Protein AF-A0AB37URM9-F1 (afdb_monomer_lite)

Organism: NCBI:txid388085

Secondary structure (DSSP, 8-state):
--------------EEEEEEEEPSS--HHHHHHHHHHHHHHHHHHHHHH-TT-EEEEEEEETTEEEEEEEEPPP-

Structure (mmCIF, N/CA/C/O backbone):
data_AF-A0AB37URM9-F1
#
_entry.id   AF-A0AB37URM9-F1
#
loop_
_atom_site.group_PDB
_atom_site.id
_atom_site.type_symbol
_atom_site.label_atom_id
_atom_site.label_alt_id
_atom_site.label_comp_id
_atom_site.label_asym_id
_atom_site.label_entity_id
_atom_site.label_seq_id
_atom_site.pdbx_PDB_ins_code
_atom_site.Cartn_x
_atom_site.Cartn_y
_atom_site.Cartn_z
_atom_site.occupancy
_atom_site.B_iso_or_equiv
_atom_site.auth_seq_id
_atom_site.auth_comp_id
_atom_site.auth_asym_id
_atom_site.auth_atom_id
_atom_site.pdbx_PDB_model_num
ATOM 1 N N . MET A 1 1 ? -41.084 17.259 29.051 1.00 39.81 1 MET A N 1
ATOM 2 C CA . MET A 1 1 ? -40.237 16.099 28.720 1.00 39.81 1 MET A CA 1
ATOM 3 C C . MET A 1 1 ? -39.125 16.636 27.850 1.00 39.81 1 MET A C 1
ATOM 5 O O . MET A 1 1 ? -39.385 16.979 26.703 1.00 39.81 1 MET A O 1
ATOM 9 N N . ASP A 1 2 ? -37.948 16.816 28.431 1.00 43.12 2 ASP A N 1
ATOM 10 C CA . ASP A 1 2 ? -36.758 17.301 27.742 1.00 43.12 2 ASP A CA 1
ATOM 11 C C . ASP A 1 2 ? -36.138 16.140 26.963 1.00 43.12 2 ASP A C 1
ATOM 13 O O . ASP A 1 2 ? -35.807 15.096 27.523 1.00 43.12 2 ASP A O 1
ATOM 17 N N . PHE A 1 3 ? -36.067 16.290 25.642 1.00 48.38 3 PHE A N 1
ATOM 18 C CA . PHE A 1 3 ? -35.397 15.344 24.759 1.00 48.38 3 PHE A CA 1
ATOM 19 C C . PHE A 1 3 ? -33.888 15.564 24.906 1.00 48.38 3 PHE A C 1
ATOM 21 O O . PHE A 1 3 ? -33.323 16.462 24.282 1.00 48.38 3 PHE A O 1
ATOM 28 N N . GLU A 1 4 ? -33.224 14.758 25.733 1.00 48.66 4 GLU A N 1
ATOM 29 C CA . GLU A 1 4 ? -31.765 14.668 25.703 1.00 48.66 4 GLU A CA 1
ATOM 30 C C . GLU A 1 4 ? -31.346 14.061 24.356 1.00 48.66 4 GLU A C 1
ATOM 32 O O . GLU A 1 4 ? -31.412 12.849 24.134 1.00 48.66 4 GLU A O 1
ATOM 37 N N . GLN A 1 5 ? -30.940 14.920 23.416 1.00 47.09 5 GLN A N 1
ATOM 38 C CA . GLN A 1 5 ? -30.197 14.505 22.230 1.00 47.09 5 GLN A CA 1
ATOM 39 C C . GLN A 1 5 ? -28.866 13.915 22.694 1.00 47.09 5 GLN A C 1
ATOM 41 O O . GLN A 1 5 ? -27.882 14.620 22.911 1.00 47.09 5 GLN A O 1
ATOM 46 N N . THR A 1 6 ? -28.830 12.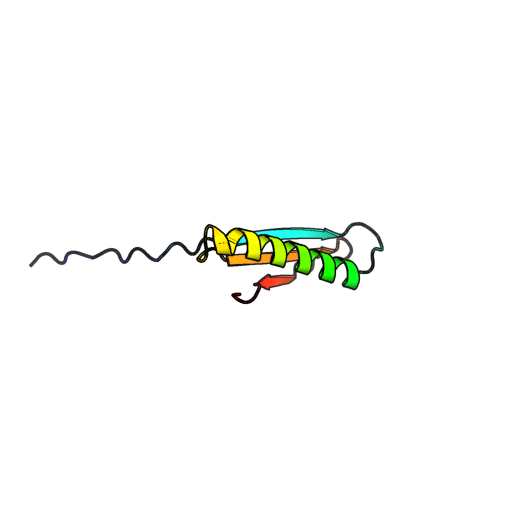595 22.830 1.00 50.84 6 THR A N 1
ATOM 47 C CA . THR A 1 6 ? -27.580 11.847 22.901 1.00 50.84 6 THR A CA 1
ATOM 48 C C . THR A 1 6 ? -26.852 12.055 21.576 1.00 50.84 6 THR A C 1
ATOM 50 O O . THR A 1 6 ? -27.183 11.459 20.552 1.00 50.84 6 THR A O 1
ATOM 53 N N . ALA A 1 7 ? -25.874 12.962 21.575 1.00 48.97 7 ALA A N 1
ATOM 54 C CA . ALA A 1 7 ? -24.921 13.088 20.489 1.00 48.97 7 ALA A CA 1
ATOM 55 C C . ALA A 1 7 ? -24.216 11.735 20.340 1.00 48.97 7 ALA A C 1
ATOM 57 O O . ALA A 1 7 ? -23.404 11.335 21.176 1.00 48.97 7 ALA A O 1
ATOM 58 N N . ILE A 1 8 ? -24.576 10.995 19.292 1.00 53.59 8 ILE A N 1
ATOM 59 C CA . ILE A 1 8 ? -23.883 9.778 18.890 1.00 53.59 8 ILE A CA 1
ATOM 60 C C . ILE A 1 8 ? -22.479 10.226 18.483 1.00 53.59 8 ILE A C 1
ATOM 62 O O . ILE A 1 8 ? -22.274 10.710 17.370 1.00 53.59 8 ILE A O 1
ATOM 66 N N . ASN A 1 9 ? -21.516 10.108 19.397 1.00 47.50 9 ASN A N 1
ATOM 67 C CA . ASN A 1 9 ? -20.101 10.239 19.080 1.00 47.50 9 ASN A CA 1
ATOM 68 C C . ASN A 1 9 ? -19.779 9.170 18.031 1.00 47.50 9 ASN A C 1
ATOM 70 O O . ASN A 1 9 ? -19.587 7.999 18.363 1.00 47.50 9 ASN A O 1
ATOM 74 N N . GLN A 1 10 ? -19.776 9.547 16.749 1.00 48.97 10 GLN A N 1
ATOM 75 C CA . GLN A 1 10 ? -19.244 8.681 15.708 1.00 48.97 10 GLN A CA 1
ATOM 76 C C . GLN A 1 10 ? -17.802 8.340 16.103 1.00 48.97 10 GLN A C 1
ATOM 78 O O . GLN A 1 10 ? -17.032 9.260 16.394 1.00 48.97 10 GLN A O 1
ATOM 83 N N . PRO A 1 11 ? -17.410 7.054 16.128 1.00 53.22 11 PRO A N 1
ATOM 84 C CA . PRO A 1 11 ? -16.021 6.699 16.361 1.00 53.22 11 PRO A CA 1
ATOM 85 C C . PRO A 1 11 ? -15.197 7.378 15.268 1.00 53.22 11 PRO A C 1
ATOM 87 O O . PRO A 1 11 ? -15.405 7.107 14.081 1.00 53.22 11 PRO A O 1
ATOM 90 N N . GLN A 1 12 ? -14.315 8.304 15.654 1.00 55.72 12 GLN A N 1
ATOM 91 C CA . GLN A 1 12 ? -13.419 8.961 14.713 1.00 55.72 12 GLN A CA 1
ATOM 92 C C . GLN A 1 12 ? -12.578 7.868 14.053 1.00 55.72 12 GLN A C 1
ATOM 94 O O . GLN A 1 12 ? -11.713 7.252 14.673 1.00 55.72 12 GLN A O 1
ATOM 99 N N . LYS A 1 13 ? -12.892 7.554 12.793 1.00 61.94 13 LYS A N 1
ATOM 100 C CA . LYS A 1 13 ? -12.129 6.596 11.996 1.00 61.94 13 LYS A CA 1
ATOM 101 C C . LYS A 1 13 ? -10.825 7.280 11.618 1.00 61.94 13 LYS A C 1
ATOM 103 O O . LYS A 1 13 ? -10.747 7.945 10.589 1.00 61.94 13 LYS A O 1
ATOM 108 N N . HIS A 1 14 ? -9.830 7.163 12.485 1.00 73.94 14 HIS A N 1
ATOM 109 C CA . HIS A 1 14 ? -8.494 7.662 12.212 1.00 73.94 14 HIS A CA 1
ATOM 110 C C . HIS A 1 14 ? -7.924 6.926 10.993 1.00 73.94 14 HIS A C 1
ATOM 112 O O . HIS A 1 14 ? -8.047 5.705 10.864 1.00 73.94 14 HIS A O 1
ATOM 118 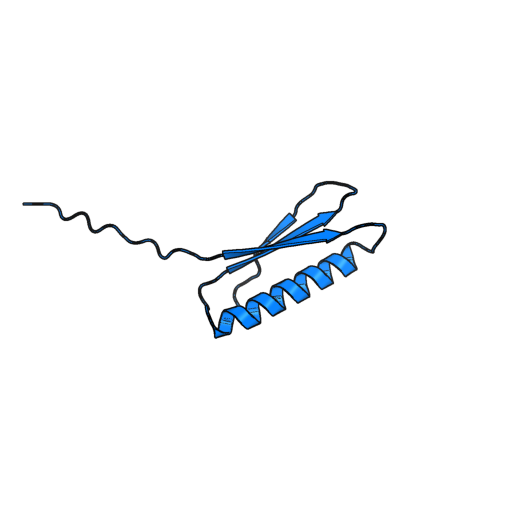N N . ALA A 1 15 ? -7.338 7.676 10.067 1.00 80.38 15 ALA A N 1
ATOM 119 C CA . ALA A 1 15 ? -6.727 7.129 8.869 1.00 80.38 15 ALA A CA 1
ATOM 120 C C . ALA A 1 15 ? -5.374 7.797 8.631 1.00 80.38 15 ALA A C 1
ATOM 122 O O . ALA A 1 15 ? -5.238 9.007 8.801 1.00 80.38 15 ALA A O 1
ATOM 123 N N . ILE A 1 16 ? -4.392 7.000 8.225 1.00 83.69 16 ILE A N 1
ATOM 124 C CA . ILE A 1 16 ? -3.083 7.452 7.768 1.00 83.69 16 ILE A CA 1
ATOM 125 C C . ILE A 1 16 ? -3.062 7.321 6.248 1.00 83.69 16 ILE A C 1
ATOM 127 O O . ILE A 1 16 ? -3.377 6.263 5.702 1.00 83.69 16 ILE A O 1
ATOM 131 N N . ALA A 1 17 ? -2.716 8.412 5.570 1.00 86.25 17 ALA A N 1
ATOM 132 C CA . ALA A 1 17 ? -2.542 8.454 4.127 1.00 86.25 17 ALA A CA 1
ATOM 133 C C . ALA A 1 17 ? -1.045 8.525 3.801 1.00 86.25 17 ALA A C 1
ATOM 135 O O . ALA A 1 17 ? -0.345 9.404 4.299 1.00 86.25 17 ALA A O 1
ATOM 136 N N . LEU A 1 18 ? -0.566 7.589 2.984 1.00 86.50 18 LEU A N 1
ATOM 137 C CA . LEU A 1 18 ? 0.810 7.525 2.499 1.00 86.50 18 LEU A CA 1
ATOM 138 C C . LEU A 1 18 ? 0.836 7.877 1.011 1.00 86.50 18 LEU A C 1
ATOM 140 O O . LEU A 1 18 ? 0.263 7.158 0.195 1.00 86.50 18 LEU A O 1
ATOM 144 N N . GLU A 1 19 ? 1.510 8.962 0.651 1.00 87.25 19 GLU A N 1
ATOM 145 C CA . GLU A 1 19 ? 1.669 9.374 -0.743 1.00 87.25 19 GLU A CA 1
ATOM 146 C C . GLU A 1 19 ? 3.088 9.065 -1.221 1.00 87.25 19 GLU A C 1
ATOM 148 O O . GLU A 1 19 ? 4.072 9.476 -0.606 1.00 87.25 19 GLU A O 1
ATOM 153 N N . PHE A 1 20 ? 3.189 8.304 -2.310 1.00 84.06 20 PHE A N 1
ATOM 154 C CA . PHE A 1 20 ? 4.453 7.911 -2.920 1.00 84.06 20 PHE A CA 1
ATOM 155 C C . PHE A 1 20 ? 4.617 8.607 -4.267 1.00 84.06 20 PHE A C 1
ATOM 157 O O . PHE A 1 20 ? 3.811 8.413 -5.178 1.00 84.06 20 PHE A O 1
ATOM 164 N N . GLU A 1 21 ? 5.696 9.367 -4.421 1.00 83.38 21 GLU A N 1
ATOM 165 C CA . GLU A 1 21 ? 6.055 10.007 -5.685 1.00 83.38 21 GLU A CA 1
ATOM 166 C C . GLU A 1 21 ? 7.173 9.231 -6.383 1.00 83.38 21 GLU A C 1
ATOM 168 O O . GLU A 1 21 ? 8.221 8.945 -5.800 1.00 83.38 21 GLU A O 1
ATOM 173 N N . ILE A 1 22 ? 6.949 8.882 -7.651 1.00 78.25 22 ILE A N 1
ATOM 174 C CA . ILE A 1 22 ? 7.942 8.194 -8.480 1.00 78.25 22 ILE A CA 1
ATOM 175 C C . ILE A 1 22 ? 8.558 9.201 -9.451 1.00 78.25 22 ILE A C 1
ATOM 177 O O . ILE A 1 22 ? 7.878 9.729 -10.337 1.00 78.25 22 ILE A O 1
ATOM 181 N N . PHE A 1 23 ? 9.867 9.416 -9.310 1.00 76.56 23 PHE A N 1
ATOM 182 C CA . PHE A 1 23 ? 10.673 10.258 -10.192 1.00 76.56 23 PHE A CA 1
ATOM 183 C C . PHE A 1 23 ? 11.433 9.399 -11.217 1.00 76.56 23 PHE A C 1
ATOM 185 O O . PHE A 1 23 ? 12.038 8.389 -10.864 1.00 76.56 23 PHE A O 1
ATOM 192 N N . GLY A 1 24 ? 11.452 9.819 -12.486 1.00 70.75 24 GLY A N 1
ATOM 193 C CA . GLY A 1 24 ? 12.251 9.184 -13.546 1.00 70.75 24 GLY A CA 1
ATOM 194 C C . GLY A 1 24 ? 11.598 7.972 -14.228 1.00 70.75 24 GLY A C 1
ATOM 195 O O . GLY A 1 24 ? 10.391 7.763 -14.145 1.00 70.75 24 GLY A O 1
ATOM 196 N N . SER A 1 25 ? 12.403 7.179 -14.945 1.00 62.66 25 SER A N 1
ATOM 197 C CA . SER A 1 25 ? 11.974 6.013 -15.743 1.00 62.66 25 SER A CA 1
ATOM 198 C C . SER A 1 25 ? 11.975 4.694 -14.959 1.00 62.66 25 SER A C 1
ATOM 200 O O . SER A 1 25 ? 12.146 3.612 -15.526 1.00 62.66 25 SER A O 1
ATOM 202 N N . LEU A 1 26 ? 11.812 4.768 -13.638 1.00 65.75 26 LEU A N 1
ATOM 203 C CA . LEU A 1 26 ? 11.668 3.580 -12.807 1.00 65.75 26 LEU A CA 1
ATOM 204 C C . LEU A 1 26 ? 10.434 2.781 -13.243 1.00 65.75 26 LEU A C 1
ATOM 206 O O . LEU A 1 26 ? 9.375 3.339 -13.535 1.00 65.75 26 LEU A O 1
ATOM 210 N N . ASN A 1 27 ? 10.579 1.455 -13.290 1.00 75.19 27 ASN A N 1
ATOM 211 C CA . ASN A 1 27 ? 9.479 0.566 -13.641 1.00 75.19 27 ASN A CA 1
ATOM 212 C C . ASN A 1 27 ? 8.326 0.768 -12.639 1.00 75.19 27 ASN A C 1
ATOM 214 O O . ASN A 1 27 ? 8.454 0.427 -11.460 1.00 75.19 27 ASN A O 1
ATOM 218 N N . CYS A 1 28 ? 7.205 1.307 -13.131 1.00 74.19 28 CYS A N 1
ATOM 219 C CA . CYS A 1 28 ? 6.020 1.645 -12.341 1.00 74.19 28 CYS A CA 1
ATOM 220 C C . CYS A 1 28 ? 5.482 0.447 -11.546 1.00 74.19 28 CYS A C 1
ATOM 222 O O . CYS A 1 28 ? 4.992 0.623 -10.433 1.00 74.19 28 CYS A O 1
ATOM 224 N N . GLU A 1 29 ? 5.631 -0.772 -12.066 1.00 78.38 29 GLU A N 1
ATOM 225 C CA . GLU A 1 29 ? 5.211 -1.997 -11.385 1.00 78.38 29 GLU A CA 1
ATOM 226 C C . GLU A 1 29 ? 6.053 -2.267 -10.132 1.00 78.38 29 GLU A C 1
ATOM 228 O O . GLU A 1 29 ? 5.512 -2.536 -9.059 1.00 78.38 29 GLU A O 1
ATOM 233 N N . ARG A 1 30 ? 7.380 -2.105 -10.226 1.00 80.38 30 ARG A N 1
ATOM 234 C CA . ARG A 1 30 ? 8.291 -2.283 -9.082 1.00 80.38 30 ARG A CA 1
ATOM 235 C C . ARG A 1 30 ? 8.064 -1.219 -8.015 1.00 80.38 30 ARG A C 1
ATOM 237 O O . ARG A 1 30 ? 8.044 -1.532 -6.827 1.00 80.38 30 ARG A O 1
ATOM 244 N N . CYS A 1 31 ? 7.850 0.028 -8.425 1.00 82.94 31 CYS A N 1
ATOM 245 C CA . CYS A 1 31 ? 7.519 1.100 -7.492 1.00 82.94 31 CYS A CA 1
ATOM 246 C C . CYS A 1 31 ? 6.156 0.879 -6.827 1.00 82.94 31 CYS A C 1
ATOM 248 O O . CYS A 1 31 ? 6.014 1.139 -5.634 1.00 82.94 31 CYS A O 1
ATOM 250 N N . SER A 1 32 ? 5.179 0.335 -7.558 1.00 81.50 32 SER A N 1
ATOM 251 C CA . SER A 1 32 ? 3.887 -0.026 -6.980 1.00 81.50 32 SER A CA 1
ATOM 252 C C . SER A 1 32 ? 3.975 -1.163 -5.976 1.00 81.50 32 SER A C 1
ATOM 254 O O . SER A 1 32 ? 3.288 -1.116 -4.953 1.00 81.50 32 SER A O 1
ATOM 256 N N . GLN A 1 33 ? 4.810 -2.165 -6.236 1.00 86.19 33 GLN A N 1
ATOM 257 C CA . GLN A 1 33 ? 5.074 -3.229 -5.271 1.00 86.19 33 GLN A CA 1
ATOM 258 C C . GLN A 1 33 ? 5.745 -2.672 -4.012 1.00 86.19 33 GLN A C 1
ATOM 260 O O . GLN A 1 33 ? 5.292 -2.969 -2.911 1.00 86.19 33 GLN A O 1
ATOM 265 N N . LEU A 1 34 ? 6.750 -1.802 -4.162 1.00 86.81 34 LEU A N 1
ATOM 266 C CA . LEU A 1 34 ? 7.429 -1.173 -3.029 1.00 86.81 34 LEU A CA 1
ATOM 267 C C . LEU A 1 34 ? 6.475 -0.323 -2.177 1.00 86.81 34 LEU A C 1
ATOM 269 O O . LEU A 1 34 ? 6.437 -0.491 -0.959 1.00 86.81 34 LEU A O 1
ATOM 273 N N . ALA A 1 35 ? 5.674 0.544 -2.804 1.00 87.75 35 ALA A N 1
ATOM 274 C CA . ALA A 1 35 ? 4.686 1.373 -2.112 1.00 87.75 35 ALA A CA 1
ATOM 275 C C . ALA A 1 35 ? 3.681 0.518 -1.324 1.00 87.75 35 ALA A C 1
ATOM 277 O O . ALA A 1 35 ? 3.395 0.801 -0.160 1.00 87.75 35 ALA A O 1
ATOM 278 N N . LYS A 1 36 ? 3.211 -0.585 -1.925 1.00 88.12 36 LYS A N 1
ATOM 279 C CA . LYS A 1 36 ? 2.342 -1.553 -1.249 1.00 88.12 36 LYS A CA 1
ATOM 280 C C . LYS A 1 36 ? 3.040 -2.199 -0.049 1.00 88.12 36 LYS A C 1
ATOM 282 O O . LYS A 1 36 ? 2.448 -2.248 1.024 1.00 88.12 36 LYS A O 1
ATOM 287 N N . THR A 1 37 ? 4.283 -2.662 -0.199 1.00 90.56 37 THR A N 1
ATOM 288 C CA . THR A 1 37 ? 5.051 -3.278 0.897 1.00 90.56 37 THR A CA 1
ATOM 289 C C . THR A 1 37 ? 5.234 -2.317 2.068 1.00 90.56 37 THR A C 1
ATOM 291 O O . THR A 1 37 ? 5.011 -2.706 3.213 1.00 90.56 37 THR A O 1
ATOM 294 N N . VAL A 1 38 ? 5.584 -1.056 1.798 1.00 90.12 38 VAL A N 1
ATOM 295 C CA . VAL A 1 38 ? 5.728 -0.032 2.843 1.00 90.12 38 VAL A CA 1
ATOM 296 C C . VAL A 1 38 ? 4.390 0.228 3.532 1.00 90.12 38 VAL A C 1
ATOM 298 O O . VAL A 1 38 ? 4.326 0.231 4.760 1.00 90.12 38 VAL A O 1
ATOM 301 N N . ALA A 1 39 ? 3.308 0.389 2.768 1.00 89.00 39 ALA A N 1
ATOM 302 C CA . ALA A 1 39 ? 1.983 0.615 3.333 1.00 89.00 39 ALA A CA 1
ATOM 303 C C . ALA A 1 39 ? 1.513 -0.565 4.208 1.00 89.00 39 ALA A C 1
ATOM 305 O O . ALA A 1 39 ? 0.985 -0.346 5.299 1.00 89.00 39 ALA A O 1
ATOM 306 N N . SER A 1 40 ? 1.776 -1.808 3.794 1.00 89.75 40 SER A N 1
ATOM 307 C CA . SER A 1 40 ? 1.495 -3.002 4.601 1.00 89.75 40 SER A CA 1
ATOM 308 C C . SER A 1 40 ? 2.344 -3.071 5.873 1.00 89.75 40 SER A C 1
ATOM 310 O O . SER A 1 40 ? 1.829 -3.446 6.923 1.00 89.75 40 SER A O 1
ATOM 312 N N . PHE A 1 41 ? 3.617 -2.672 5.818 1.00 91.00 41 PHE A N 1
ATOM 313 C CA 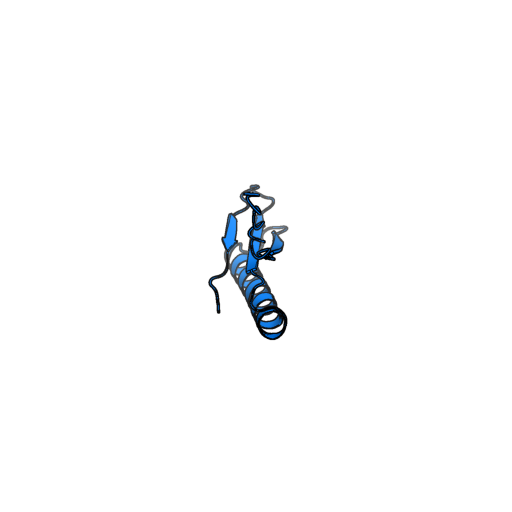. PHE A 1 41 ? 4.469 -2.613 7.007 1.00 91.00 41 PHE A CA 1
ATOM 314 C C . PHE A 1 41 ? 3.960 -1.578 8.021 1.00 91.00 41 PHE A C 1
ATOM 316 O O . PHE A 1 41 ? 3.840 -1.873 9.210 1.00 91.00 41 PHE A O 1
ATOM 323 N N . VAL A 1 42 ? 3.569 -0.389 7.550 1.00 87.88 42 VAL A N 1
ATOM 324 C CA . VAL A 1 42 ? 2.940 0.637 8.397 1.00 87.88 42 VAL A CA 1
ATOM 325 C C . VAL A 1 42 ? 1.630 0.119 8.999 1.00 87.88 42 VAL A C 1
ATOM 327 O O . VAL A 1 42 ? 1.389 0.307 10.189 1.00 87.88 42 VAL A O 1
ATOM 330 N N . GLN A 1 43 ? 0.810 -0.592 8.219 1.00 87.19 43 GLN A N 1
ATOM 331 C CA . GLN A 1 43 ? -0.417 -1.214 8.719 1.00 87.19 43 GLN A CA 1
ATOM 332 C C . GLN A 1 43 ? -0.145 -2.242 9.827 1.00 87.19 43 GLN A C 1
ATOM 334 O O . GLN A 1 43 ? -0.856 -2.246 10.828 1.00 87.19 43 GLN A O 1
ATOM 339 N N . GLN A 1 44 ? 0.891 -3.074 9.694 1.00 88.75 44 GLN A N 1
ATOM 340 C CA . GLN A 1 44 ? 1.277 -4.045 10.725 1.00 88.75 44 GLN A CA 1
ATOM 341 C C . GLN A 1 44 ? 1.758 -3.370 12.016 1.00 88.75 44 GLN A C 1
ATOM 343 O O . GLN A 1 44 ? 1.363 -3.785 13.105 1.00 88.75 44 GLN A O 1
ATOM 348 N N . LEU A 1 45 ? 2.557 -2.304 11.911 1.00 87.31 45 LEU A N 1
ATOM 349 C CA . LEU A 1 45 ? 2.997 -1.524 13.076 1.00 87.31 45 LEU A CA 1
ATOM 350 C C . LEU A 1 45 ? 1.818 -0.871 13.808 1.00 87.31 45 LEU A C 1
ATOM 352 O O . LEU A 1 45 ? 1.751 -0.869 15.040 1.00 87.31 45 LEU A O 1
ATOM 356 N N . LEU A 1 46 ? 0.872 -0.325 13.046 1.00 84.50 46 LEU A N 1
ATOM 357 C CA . LEU A 1 46 ? -0.307 0.333 13.600 1.00 84.50 46 LEU A CA 1
ATOM 358 C C . LEU A 1 46 ? -1.316 -0.658 14.159 1.00 84.50 46 LEU A C 1
ATOM 360 O O . LEU A 1 46 ? -1.969 -0.333 15.138 1.00 84.50 46 LEU A O 1
ATOM 364 N N . TYR A 1 47 ? -1.425 -1.867 13.614 1.00 80.75 47 TYR A N 1
ATOM 365 C CA . TYR A 1 47 ? -2.340 -2.879 14.139 1.00 80.75 47 TYR A CA 1
ATOM 366 C C . TYR A 1 47 ? -2.083 -3.190 15.619 1.00 80.75 47 TYR A C 1
ATOM 368 O O . TYR A 1 47 ? -3.024 -3.323 16.397 1.00 80.75 47 TYR A O 1
ATOM 376 N N . LEU A 1 48 ? -0.809 -3.233 16.021 1.00 75.75 48 LEU A N 1
ATOM 377 C CA . LEU A 1 48 ? -0.408 -3.537 17.397 1.00 75.75 48 LEU A CA 1
ATOM 378 C C . LEU A 1 48 ? -0.696 -2.402 18.387 1.00 75.75 48 LEU A C 1
ATOM 380 O O . LEU A 1 48 ? -0.836 -2.656 19.579 1.00 75.75 48 LEU A O 1
ATOM 384 N N . THR A 1 49 ? -0.763 -1.155 17.917 1.00 78.25 49 THR A N 1
ATOM 385 C CA . THR A 1 49 ? -0.886 0.031 18.786 1.00 78.25 49 THR A CA 1
ATOM 386 C C . THR A 1 49 ? -2.251 0.710 18.674 1.00 78.25 49 THR A C 1
ATOM 388 O O . THR A 1 49 ? -2.760 1.243 19.654 1.00 78.25 49 THR A O 1
ATOM 391 N N . HIS A 1 50 ? -2.858 0.675 17.490 1.00 80.25 50 HIS A N 1
ATOM 392 C CA . HIS A 1 50 ? -4.083 1.373 17.116 1.00 80.25 50 HIS A CA 1
ATOM 393 C C . HIS A 1 50 ? -4.856 0.579 16.036 1.00 80.25 50 HIS A C 1
ATOM 395 O O . HIS A 1 50 ? -4.927 1.005 14.879 1.00 80.25 50 HIS A O 1
ATOM 401 N N . PRO A 1 51 ? -5.498 -0.553 16.387 1.00 75.19 51 PRO A N 1
ATOM 402 C CA . PRO A 1 51 ? -6.155 -1.453 15.424 1.00 75.19 51 PRO A CA 1
ATOM 403 C C . PRO A 1 51 ? -7.314 -0.813 14.640 1.00 75.19 51 PRO A C 1
ATOM 405 O O . PRO A 1 51 ? -7.723 -1.319 13.599 1.00 75.19 51 PRO A O 1
ATOM 408 N N . ASN A 1 52 ? -7.836 0.321 15.115 1.00 78.75 52 ASN A N 1
ATOM 409 C CA . ASN A 1 52 ? -8.914 1.065 14.462 1.00 78.75 52 ASN A CA 1
ATOM 410 C C . ASN A 1 52 ? -8.416 2.069 13.404 1.00 78.75 52 ASN A C 1
ATOM 412 O O . ASN A 1 52 ? -9.237 2.728 12.760 1.00 78.75 52 ASN A O 1
ATOM 416 N N . VAL A 1 53 ? -7.095 2.210 13.231 1.00 81.06 53 VAL A N 1
ATOM 417 C CA . VAL A 1 53 ? -6.498 3.129 12.256 1.00 81.06 53 VAL A CA 1
ATOM 418 C C . VAL A 1 53 ? -6.410 2.462 10.889 1.00 81.06 53 VAL A C 1
ATOM 420 O O . VAL A 1 53 ? -5.817 1.397 10.731 1.00 81.06 53 VAL A O 1
ATOM 423 N N . LYS A 1 54 ? -6.973 3.111 9.870 1.00 82.38 54 LYS A N 1
ATOM 424 C CA . LYS A 1 54 ? -6.873 2.653 8.477 1.00 82.38 54 LYS A CA 1
ATOM 425 C C . LYS A 1 54 ? -5.611 3.191 7.812 1.00 82.38 54 LYS A C 1
ATOM 427 O O . LYS A 1 54 ? -5.256 4.342 8.035 1.00 82.38 54 LYS A O 1
ATOM 432 N N . VAL A 1 55 ? -4.990 2.402 6.937 1.00 84.12 55 VAL A N 1
ATOM 433 C CA . VAL A 1 55 ? -3.862 2.852 6.109 1.00 84.12 55 VAL A CA 1
ATOM 434 C C . VAL A 1 55 ? -4.291 2.892 4.647 1.00 84.12 55 VAL A C 1
ATOM 436 O O . VAL A 1 55 ? -4.709 1.882 4.077 1.00 84.12 55 VAL A O 1
ATOM 439 N N . ASN A 1 56 ? -4.186 4.072 4.048 1.00 84.94 56 ASN A N 1
ATOM 440 C CA . ASN A 1 56 ? -4.408 4.309 2.628 1.00 84.94 56 ASN A CA 1
ATOM 441 C C . ASN A 1 56 ? -3.068 4.647 1.982 1.00 84.94 56 ASN A C 1
ATOM 443 O O . ASN A 1 56 ? -2.265 5.356 2.591 1.00 84.94 56 ASN A O 1
ATOM 447 N N . TYR A 1 57 ? -2.843 4.201 0.749 1.00 86.25 57 TYR A N 1
ATOM 448 C CA . TYR A 1 57 ? -1.692 4.659 -0.019 1.00 86.25 57 TYR A CA 1
ATOM 449 C C . TYR A 1 57 ? -2.075 5.094 -1.429 1.00 86.25 57 TYR A C 1
ATOM 451 O O . TYR A 1 57 ? -3.014 4.569 -2.031 1.00 86.25 57 TYR A O 1
ATOM 459 N N . SER A 1 58 ? -1.350 6.074 -1.950 1.00 83.19 58 SER A N 1
ATOM 460 C CA . SER A 1 58 ? -1.462 6.545 -3.325 1.00 83.19 58 SER A CA 1
ATOM 461 C C . SER A 1 58 ? -0.089 6.607 -3.969 1.00 83.19 58 SER A C 1
ATOM 463 O O . SER A 1 58 ? 0.925 6.840 -3.312 1.00 83.19 58 SER A O 1
ATOM 465 N N . ILE A 1 59 ? -0.064 6.382 -5.276 1.00 81.50 59 ILE A N 1
ATOM 466 C CA . ILE A 1 59 ? 1.149 6.483 -6.079 1.00 81.50 59 ILE A CA 1
ATOM 467 C C . ILE A 1 59 ? 0.915 7.551 -7.135 1.00 81.50 59 ILE A C 1
ATOM 469 O O . ILE A 1 59 ? -0.064 7.482 -7.882 1.00 81.50 59 ILE A O 1
ATOM 473 N N . CYS A 1 60 ? 1.820 8.520 -7.196 1.00 69.00 60 CYS A N 1
ATOM 474 C CA . CYS A 1 60 ? 1.831 9.579 -8.188 1.00 69.00 60 CYS A CA 1
ATOM 475 C C . CYS A 1 60 ? 3.042 9.399 -9.113 1.00 69.00 60 CYS A C 1
ATOM 477 O O . CYS A 1 60 ? 4.192 9.359 -8.671 1.00 69.00 60 CYS A O 1
ATOM 479 N N . THR A 1 61 ? 2.789 9.289 -10.417 1.00 64.88 61 THR A N 1
ATOM 480 C CA . THR A 1 61 ? 3.829 9.317 -11.453 1.00 64.88 61 THR A CA 1
ATOM 481 C C . THR A 1 61 ? 3.851 10.691 -12.110 1.00 64.88 61 THR A C 1
ATOM 483 O O . THR A 1 61 ? 2.831 11.146 -12.616 1.00 64.88 61 THR A O 1
ATOM 486 N N . ILE A 1 62 ? 5.001 11.357 -12.185 1.00 58.97 62 ILE A N 1
ATOM 487 C CA . ILE A 1 62 ? 5.076 12.744 -12.695 1.00 58.97 62 ILE A CA 1
ATOM 488 C C . ILE A 1 62 ? 4.736 12.836 -14.199 1.00 58.97 62 ILE A C 1
ATOM 490 O O . ILE A 1 62 ? 4.271 13.870 -14.670 1.00 58.97 62 ILE A O 1
ATOM 494 N N . ALA A 1 63 ? 4.862 11.732 -14.946 1.00 52.28 63 ALA A N 1
ATOM 495 C CA . ALA A 1 63 ? 4.495 11.653 -16.365 1.00 52.28 63 ALA A CA 1
ATOM 496 C C . ALA A 1 63 ? 2.978 11.796 -16.634 1.00 52.28 63 ALA A C 1
ATOM 498 O O . ALA A 1 63 ? 2.577 12.115 -17.752 1.00 52.28 63 ALA A O 1
ATOM 499 N N . LYS A 1 64 ? 2.130 11.571 -15.623 1.00 46.00 64 LYS A N 1
ATOM 500 C CA . LYS A 1 64 ? 0.675 11.784 -15.636 1.00 46.00 64 LYS A CA 1
ATOM 501 C C . LYS A 1 64 ? 0.212 11.790 -14.182 1.00 46.00 64 LYS A C 1
ATOM 503 O O . LYS A 1 64 ? 0.317 10.761 -13.521 1.00 46.00 64 LYS A O 1
ATOM 508 N N . LYS A 1 65 ? -0.317 12.921 -13.696 1.00 42.69 65 LYS A N 1
ATOM 509 C CA . LYS A 1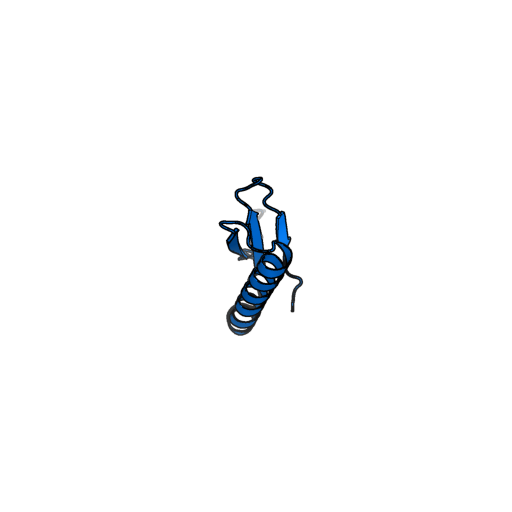 65 ? -0.983 13.052 -12.383 1.00 42.69 65 LYS A CA 1
ATOM 510 C C . LYS A 1 65 ? -2.238 12.161 -12.329 1.00 42.69 65 LYS A C 1
ATOM 512 O O . LYS A 1 65 ? -3.367 12.628 -12.394 1.00 42.69 65 LYS A O 1
ATOM 517 N N . THR A 1 66 ? -2.041 10.855 -12.251 1.00 47.03 66 THR A N 1
ATOM 518 C CA . THR A 1 66 ? -3.067 9.850 -11.985 1.00 47.03 66 THR A CA 1
ATOM 519 C C . THR A 1 66 ? -2.777 9.307 -10.602 1.00 47.03 66 THR A C 1
ATOM 521 O O . THR A 1 66 ? -2.055 8.329 -10.445 1.00 47.03 66 THR A O 1
ATOM 524 N N . SER A 1 67 ? -3.295 10.003 -9.590 1.00 53.28 67 SER A N 1
ATOM 525 C CA . SER A 1 67 ? -3.283 9.507 -8.218 1.00 53.28 67 SER A CA 1
ATOM 526 C C . SER A 1 67 ? -4.317 8.393 -8.125 1.00 53.28 67 SER A C 1
ATOM 528 O O . SER A 1 67 ? -5.517 8.637 -8.247 1.00 53.28 67 SER A O 1
ATOM 530 N N . THR A 1 68 ? -3.848 7.157 -7.979 1.00 59.47 68 THR A N 1
ATOM 531 C CA . THR A 1 68 ? -4.728 6.022 -7.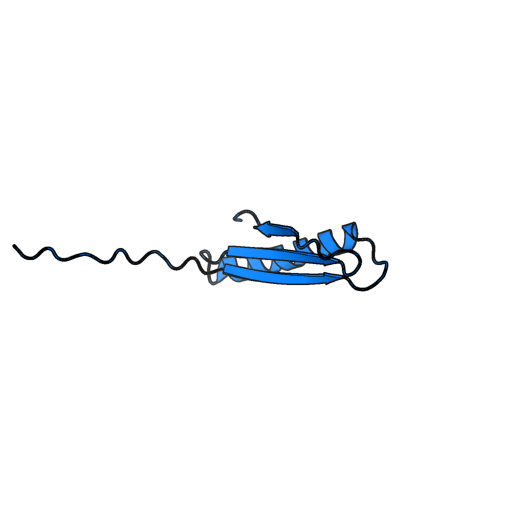686 1.00 59.47 68 THR A CA 1
ATOM 532 C C . THR A 1 68 ? -4.632 5.759 -6.196 1.00 59.47 68 THR A C 1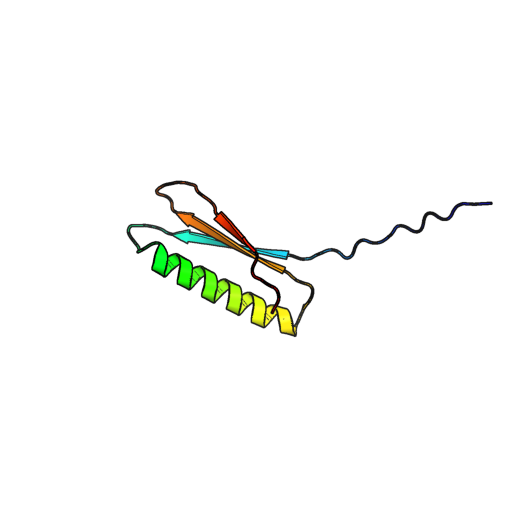
ATOM 534 O O . THR A 1 68 ? -3.603 5.287 -5.716 1.00 59.47 68 THR A O 1
ATOM 537 N N . SER A 1 69 ? -5.678 6.130 -5.458 1.00 55.81 69 SER A N 1
ATOM 538 C CA . SER A 1 69 ? -5.770 5.848 -4.028 1.00 55.81 69 SER A CA 1
ATOM 539 C C . SER A 1 69 ? -6.276 4.426 -3.829 1.00 55.81 69 SER A C 1
ATOM 541 O O . SER A 1 69 ? -7.342 4.061 -4.329 1.00 55.81 69 SER A O 1
ATOM 543 N N . VAL A 1 70 ? -5.496 3.620 -3.116 1.00 69.31 70 VAL A N 1
ATOM 544 C CA . VAL A 1 70 ? -5.829 2.242 -2.772 1.00 69.31 70 VAL A CA 1
ATOM 545 C C . VAL A 1 70 ? -5.916 2.146 -1.254 1.00 69.31 70 VAL A C 1
ATOM 547 O O . VAL A 1 70 ? -4.963 2.444 -0.531 1.00 69.31 70 VAL A O 1
ATOM 550 N N . GLN A 1 71 ? -7.079 1.729 -0.763 1.00 68.12 71 GLN A N 1
ATOM 551 C CA . GLN A 1 71 ? -7.250 1.369 0.638 1.00 68.12 71 GLN A CA 1
ATOM 552 C C . GLN A 1 71 ? -6.760 -0.069 0.829 1.00 68.12 71 GLN A C 1
ATOM 554 O O . GLN A 1 71 ? -7.197 -0.974 0.113 1.00 68.12 71 GLN A O 1
ATOM 559 N N . LEU A 1 72 ? -5.869 -0.291 1.797 1.00 64.25 72 LEU A N 1
ATOM 560 C CA . LEU A 1 72 ? -5.463 -1.650 2.142 1.00 64.25 72 LEU A CA 1
ATOM 561 C C . LEU A 1 72 ? -6.626 -2.395 2.823 1.00 64.25 72 LEU A C 1
ATOM 563 O O . LEU A 1 72 ? -7.371 -1.791 3.607 1.00 64.25 72 LEU A O 1
ATOM 567 N N . PRO A 1 73 ? -6.807 -3.696 2.532 1.00 67.19 73 PRO A N 1
ATOM 568 C CA . PRO A 1 73 ? -7.765 -4.511 3.264 1.00 67.19 73 PRO A CA 1
ATOM 569 C C . PRO A 1 73 ? -7.377 -4.558 4.750 1.00 67.19 73 PRO A C 1
ATOM 571 O O . PRO A 1 73 ? -6.192 -4.438 5.068 1.00 67.19 73 PRO A O 1
ATOM 574 N N . PRO A 1 74 ? -8.343 -4.709 5.673 1.00 61.53 74 PRO A N 1
ATOM 575 C CA . PRO A 1 74 ? -8.020 -5.010 7.066 1.00 61.53 74 PRO A CA 1
ATOM 576 C C . PRO A 1 74 ? -7.164 -6.287 7.144 1.00 61.53 74 PRO A C 1
ATOM 578 O O . PRO A 1 74 ? -7.312 -7.165 6.292 1.00 61.53 74 PRO A O 1
ATOM 581 N N . LEU A 1 75 ? -6.246 -6.335 8.119 1.00 59.16 75 LEU A N 1
ATOM 582 C CA . LEU A 1 75 ? -5.439 -7.527 8.417 1.00 59.16 75 LEU A CA 1
ATOM 583 C C . LEU A 1 75 ? -6.329 -8.705 8.823 1.00 59.16 75 LEU A C 1
ATOM 585 O O . LEU A 1 75 ? -7.329 -8.454 9.537 1.00 59.16 75 LEU A O 1
#

Sequence (75 aa):
MDFEQTAINQPQKHAIALEFEIFGSLNCERCSQLAKTVASFVQQLLYLTHPNVKVNYSICTIAKKTSTSVQLPPL

Radius of gyration: 17.83 Å; chains: 1; bounding box: 52×25×45 Å

pLDDT: mean 71.55, std 15.15, range [39.81, 91.0]

Foldseek 3Di:
DDPPPPPPPDPPQAEDEAEAEDDDDPDPVVSVVVQVVVQVVVQVVCCVPPVSYWYKYWYQYPVDRPTDIDTDDRD